Protein AF-A0A351A3E5-F1 (afdb_monomer_lite)

Radius of gyration: 14.1 Å; chains: 1; bounding box: 30×22×39 Å

Structure (mmCIF, N/CA/C/O backbone):
data_AF-A0A351A3E5-F1
#
_entry.id   AF-A0A351A3E5-F1
#
loop_
_atom_site.group_PDB
_atom_site.id
_atom_site.type_symbol
_atom_site.label_atom_id
_atom_site.label_alt_id
_atom_site.label_comp_id
_atom_site.label_asym_id
_atom_site.label_entity_id
_atom_site.label_seq_id
_atom_site.pdbx_PDB_ins_code
_atom_site.Cartn_x
_atom_site.Cartn_y
_atom_site.Cartn_z
_atom_site.occupancy
_atom_site.B_iso_or_equiv
_atom_site.auth_seq_id
_atom_site.auth_comp_id
_atom_site.auth_asym_id
_atom_site.auth_atom_id
_atom_site.pdbx_PDB_model_num
ATOM 1 N N . LEU A 1 1 ? 15.314 -1.217 -7.509 1.00 64.69 1 LEU A N 1
ATOM 2 C CA . LEU A 1 1 ? 15.081 -2.240 -6.456 1.00 64.69 1 LEU A CA 1
ATOM 3 C C . LEU A 1 1 ? 14.761 -1.628 -5.083 1.00 64.69 1 LEU A C 1
ATOM 5 O O . LEU A 1 1 ? 13.727 -1.982 -4.537 1.00 64.69 1 LEU A O 1
ATOM 9 N N . LEU A 1 2 ? 15.536 -0.667 -4.552 1.00 70.38 2 LEU A N 1
ATOM 10 C CA . LEU A 1 2 ? 15.248 -0.036 -3.242 1.00 70.38 2 LEU A CA 1
ATOM 11 C C . LEU A 1 2 ? 13.979 0.836 -3.225 1.00 70.38 2 LEU A C 1
ATOM 13 O O . LEU A 1 2 ? 13.135 0.682 -2.348 1.00 70.38 2 LEU A O 1
ATOM 17 N N . VAL A 1 3 ? 13.812 1.704 -4.227 1.00 69.06 3 VAL A N 1
ATOM 18 C CA . VAL A 1 3 ? 12.652 2.614 -4.329 1.00 69.06 3 VAL A CA 1
ATOM 19 C C . VAL A 1 3 ? 11.341 1.836 -4.463 1.00 69.06 3 VAL A C 1
ATOM 21 O O . VAL A 1 3 ? 10.364 2.125 -3.776 1.00 69.06 3 VAL A O 1
ATOM 24 N N . LEU A 1 4 ? 11.339 0.787 -5.289 1.00 73.81 4 LEU A N 1
ATOM 25 C CA . LEU A 1 4 ? 10.174 -0.076 -5.452 1.00 73.81 4 LEU A CA 1
ATOM 26 C C . LEU A 1 4 ? 9.865 -0.881 -4.188 1.00 73.81 4 LEU A C 1
ATOM 28 O O . LEU A 1 4 ? 8.702 -1.020 -3.823 1.00 73.81 4 LEU A O 1
ATOM 32 N N . GLY A 1 5 ? 10.900 -1.387 -3.511 1.00 75.88 5 GLY A N 1
ATOM 33 C CA . GLY A 1 5 ? 10.746 -2.088 -2.240 1.00 75.88 5 GLY A CA 1
ATOM 34 C C . GLY A 1 5 ? 10.099 -1.202 -1.175 1.00 75.88 5 GLY A C 1
ATOM 35 O O . GLY A 1 5 ? 9.158 -1.640 -0.514 1.00 75.88 5 GLY A O 1
ATOM 36 N N . ALA A 1 6 ? 10.536 0.056 -1.069 1.00 76.81 6 ALA A N 1
ATOM 37 C CA . ALA A 1 6 ? 9.955 1.035 -0.155 1.00 76.81 6 ALA A CA 1
ATOM 38 C C . ALA A 1 6 ? 8.487 1.349 -0.500 1.00 76.81 6 ALA A C 1
ATOM 40 O O . ALA A 1 6 ? 7.626 1.280 0.376 1.00 76.81 6 ALA A O 1
ATOM 41 N N . LEU A 1 7 ? 8.178 1.605 -1.777 1.00 73.94 7 LEU A N 1
ATOM 42 C CA . LEU A 1 7 ? 6.809 1.873 -2.241 1.00 73.94 7 LEU A CA 1
ATOM 43 C C . LEU A 1 7 ? 5.871 0.682 -2.027 1.00 73.94 7 LEU A C 1
ATOM 45 O O . LEU A 1 7 ? 4.743 0.851 -1.564 1.00 73.94 7 LEU A O 1
ATOM 49 N N . ALA A 1 8 ? 6.330 -0.531 -2.330 1.00 78.69 8 ALA A N 1
ATOM 50 C CA . ALA A 1 8 ? 5.549 -1.742 -2.112 1.00 78.69 8 ALA A CA 1
ATOM 51 C C . ALA A 1 8 ? 5.297 -1.983 -0.619 1.00 78.69 8 ALA A C 1
ATOM 53 O O . ALA A 1 8 ? 4.201 -2.400 -0.249 1.00 78.69 8 ALA A O 1
ATO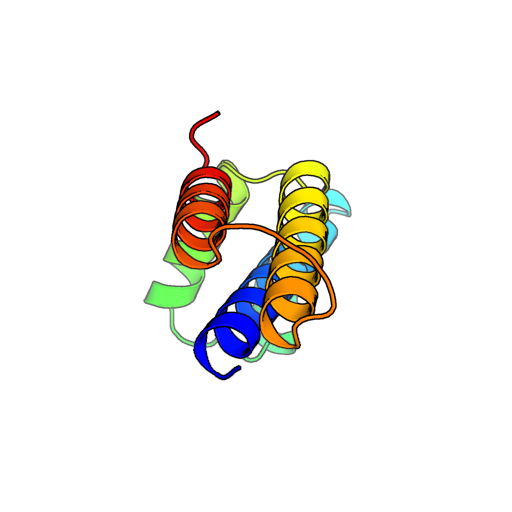M 54 N N . ASN A 1 9 ? 6.284 -1.707 0.239 1.00 83.62 9 ASN A N 1
ATOM 55 C CA . ASN A 1 9 ? 6.106 -1.803 1.682 1.00 83.62 9 ASN A CA 1
ATOM 56 C C . ASN A 1 9 ? 5.053 -0.812 2.185 1.00 83.62 9 ASN A C 1
ATOM 58 O O . ASN A 1 9 ? 4.098 -1.230 2.833 1.00 83.62 9 ASN A O 1
ATOM 62 N N . GLU A 1 10 ? 5.165 0.462 1.806 1.00 81.38 10 GLU A N 1
ATOM 63 C CA . GLU A 1 10 ? 4.202 1.484 2.232 1.00 81.38 10 GLU A CA 1
ATOM 64 C C . GLU A 1 10 ? 2.787 1.177 1.713 1.00 81.38 10 GLU A C 1
ATOM 66 O O . GLU A 1 10 ? 1.805 1.308 2.441 1.00 81.38 10 GLU A O 1
ATOM 71 N N . THR A 1 11 ? 2.671 0.669 0.481 1.00 81.56 11 THR A N 1
ATOM 72 C CA . THR A 1 11 ? 1.375 0.270 -0.091 1.00 81.56 11 THR A CA 1
ATOM 73 C C . THR A 1 11 ? 0.757 -0.913 0.666 1.00 81.56 11 THR A C 1
ATOM 75 O O . THR A 1 11 ? -0.459 -0.950 0.848 1.00 81.56 11 THR A O 1
ATOM 78 N N . ARG A 1 12 ? 1.562 -1.874 1.151 1.00 83.38 12 ARG A N 1
ATOM 79 C CA . ARG A 1 12 ? 1.061 -2.978 1.993 1.00 83.38 12 ARG A CA 1
ATOM 80 C C . ARG A 1 12 ? 0.592 -2.487 3.356 1.00 83.38 12 ARG A C 1
ATOM 82 O O . ARG A 1 12 ? -0.480 -2.896 3.786 1.00 83.38 12 ARG A O 1
ATOM 89 N N . THR A 1 13 ? 1.341 -1.592 3.994 1.00 86.56 13 THR A N 1
ATOM 90 C CA . THR A 1 13 ? 0.929 -0.974 5.261 1.00 86.56 13 THR A CA 1
ATOM 91 C C . THR A 1 13 ? -0.397 -0.225 5.094 1.00 86.56 13 THR A C 1
ATOM 93 O O . THR A 1 13 ? -1.318 -0.413 5.887 1.00 86.56 13 THR A O 1
ATOM 96 N N . LEU A 1 14 ? -0.56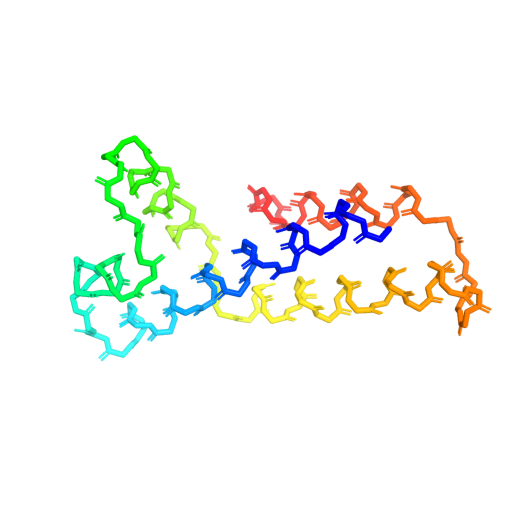0 0.545 4.011 1.00 84.81 14 LEU A N 1
ATOM 97 C CA . LEU A 1 14 ? -1.838 1.186 3.681 1.00 84.81 14 LEU A CA 1
ATOM 98 C C . LEU A 1 14 ? -2.961 0.167 3.438 1.00 84.81 14 LEU A C 1
ATOM 100 O O . LEU A 1 14 ? -4.085 0.385 3.885 1.00 84.81 14 LEU A O 1
ATOM 104 N N . ALA A 1 15 ? -2.678 -0.950 2.762 1.00 85.38 15 ALA A N 1
ATOM 105 C CA . ALA A 1 15 ? -3.657 -2.012 2.524 1.00 85.38 15 ALA A CA 1
ATOM 106 C C . ALA A 1 15 ? -4.102 -2.704 3.823 1.00 85.38 15 ALA A C 1
ATOM 108 O O . ALA A 1 15 ? -5.293 -2.955 3.987 1.00 85.38 15 ALA A O 1
ATOM 109 N N . SER A 1 16 ? -3.169 -2.955 4.746 1.00 85.50 16 SER A N 1
ATOM 110 C CA . SER A 1 16 ? -3.423 -3.499 6.089 1.00 85.50 16 SER A CA 1
ATOM 111 C C . SER A 1 16 ? -4.356 -2.577 6.884 1.00 85.50 16 SER A C 1
ATOM 113 O O . SER A 1 16 ? -5.403 -3.000 7.374 1.00 85.50 16 SER A O 1
ATOM 115 N N . LEU A 1 17 ? -4.049 -1.277 6.900 1.00 86.12 17 LEU A N 1
ATOM 116 C CA . LEU A 1 17 ? -4.865 -0.259 7.564 1.00 86.12 17 LEU A CA 1
ATOM 117 C C . LEU A 1 17 ? -6.257 -0.102 6.933 1.00 86.12 17 LEU A C 1
ATOM 119 O O . LEU A 1 17 ? -7.250 0.030 7.647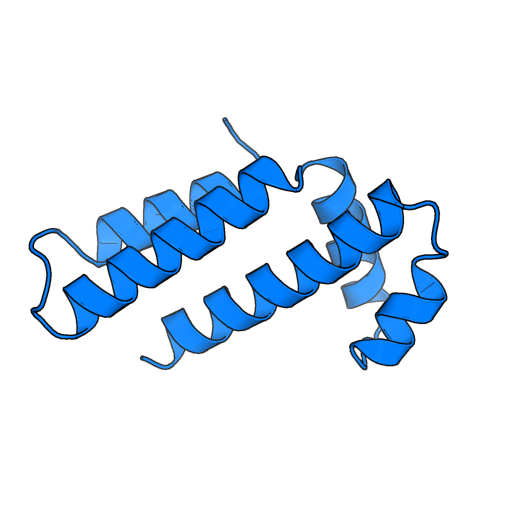 1.00 86.12 17 LEU A O 1
ATOM 123 N N . CYS A 1 18 ? -6.346 -0.140 5.603 1.00 86.06 18 CYS A N 1
ATOM 124 C CA . CYS A 1 18 ? -7.613 -0.050 4.882 1.00 86.06 18 CYS A CA 1
ATOM 125 C C . CYS A 1 18 ? -8.501 -1.271 5.164 1.00 86.06 18 CYS A C 1
ATOM 127 O O . CYS A 1 18 ? -9.666 -1.106 5.509 1.00 86.06 18 CYS A O 1
ATOM 129 N N . ALA A 1 19 ? -7.935 -2.482 5.140 1.00 85.56 19 ALA A N 1
ATOM 130 C CA . ALA A 1 19 ? -8.653 -3.707 5.490 1.00 85.56 19 ALA A CA 1
ATOM 131 C C . ALA A 1 19 ? -9.141 -3.707 6.950 1.00 85.56 19 ALA A C 1
ATOM 133 O O . ALA A 1 19 ? -10.258 -4.136 7.240 1.00 85.56 19 ALA A O 1
ATOM 134 N N . ALA A 1 20 ? -8.335 -3.189 7.876 1.00 86.06 20 ALA A N 1
ATOM 135 C CA . ALA A 1 20 ? -8.738 -3.070 9.269 1.00 86.06 20 ALA A CA 1
ATOM 136 C C . ALA A 1 20 ? -9.881 -2.061 9.457 1.00 86.06 20 ALA A C 1
ATOM 138 O O . ALA A 1 20 ? -10.850 -2.354 10.155 1.00 86.06 20 ALA A O 1
ATOM 139 N N . ARG A 1 21 ? -9.828 -0.912 8.772 1.00 84.94 21 ARG A N 1
ATOM 140 C CA . ARG A 1 21 ? -10.943 0.046 8.752 1.00 84.94 21 ARG A CA 1
ATOM 141 C C . ARG A 1 21 ? -12.216 -0.598 8.205 1.00 84.94 21 ARG A C 1
ATOM 143 O O . ARG A 1 21 ? -13.270 -0.474 8.820 1.00 84.94 21 ARG A O 1
ATOM 150 N N . ASP A 1 22 ? -12.116 -1.284 7.070 1.00 83.19 22 ASP A N 1
ATOM 151 C CA . ASP A 1 22 ? -13.270 -1.864 6.378 1.00 83.19 22 ASP A CA 1
ATOM 152 C C . ASP A 1 22 ? -13.901 -3.025 7.181 1.00 83.19 22 ASP A C 1
ATOM 154 O O . ASP A 1 22 ? -15.097 -3.278 7.071 1.00 83.19 22 ASP A O 1
ATOM 158 N N . THR A 1 23 ? -13.128 -3.689 8.051 1.00 84.75 23 THR A N 1
ATOM 159 C CA . THR A 1 23 ? -13.621 -4.708 9.003 1.00 84.75 23 THR A CA 1
ATOM 160 C C . THR A 1 23 ? -14.075 -4.132 10.354 1.00 84.75 23 THR A C 1
ATOM 162 O O . THR A 1 23 ? -14.440 -4.892 11.251 1.00 84.75 23 THR A O 1
ATOM 165 N N . GLY A 1 24 ? -14.075 -2.803 10.521 1.00 82.00 24 GLY A N 1
ATOM 166 C CA . GLY A 1 24 ? -14.500 -2.127 11.753 1.00 82.00 24 GLY A CA 1
ATOM 167 C C . GLY A 1 24 ? -13.497 -2.217 12.908 1.00 82.00 24 GLY A C 1
ATOM 168 O O . GLY A 1 24 ? -13.846 -1.926 14.051 1.00 82.00 24 GLY A O 1
ATOM 169 N N . GLN A 1 25 ? -12.253 -2.620 12.641 1.00 84.25 25 GLN A N 1
ATOM 170 C CA . GLN A 1 25 ? -11.198 -2.652 13.649 1.00 84.25 25 GLN A CA 1
ATOM 171 C C . GLN A 1 25 ? -10.683 -1.245 13.969 1.00 84.25 25 GLN A C 1
ATOM 173 O O . GLN A 1 25 ? -10.602 -0.357 13.119 1.00 84.25 25 GLN A O 1
ATOM 178 N N . ALA A 1 26 ? -10.261 -1.053 15.218 1.00 84.06 26 ALA A N 1
ATOM 179 C CA . ALA A 1 26 ? -9.679 0.203 15.666 1.00 84.06 26 ALA A CA 1
ATOM 180 C C . ALA A 1 26 ? -8.278 0.412 15.053 1.00 84.06 26 ALA A C 1
ATOM 182 O O . ALA A 1 26 ? -7.326 -0.291 15.402 1.00 84.06 26 ALA A O 1
ATOM 183 N N . LEU A 1 27 ? -8.129 1.438 14.206 1.00 82.50 27 LEU A N 1
ATOM 184 C CA . LEU A 1 27 ? -6.854 1.838 13.587 1.00 82.50 27 LEU A CA 1
ATOM 185 C C . LEU A 1 27 ? -5.667 1.973 14.570 1.00 82.50 27 LEU A C 1
ATOM 187 O O . LEU A 1 27 ? -4.565 1.566 14.199 1.00 82.50 27 LEU A O 1
ATOM 191 N N . PRO A 1 28 ? -5.835 2.439 15.829 1.00 84.00 28 PRO A N 1
ATOM 192 C CA . PRO A 1 28 ? -4.745 2.462 16.811 1.00 84.00 28 PRO A CA 1
ATOM 193 C C . PRO A 1 28 ? -4.089 1.099 17.077 1.00 84.00 28 PRO A C 1
ATOM 195 O O . PRO A 1 28 ? -2.874 1.031 17.278 1.00 84.00 28 PRO A O 1
ATOM 198 N N . ALA A 1 29 ? -4.859 0.006 17.053 1.00 84.06 29 ALA A N 1
ATOM 199 C CA . ALA A 1 29 ? -4.322 -1.341 17.253 1.00 84.06 29 ALA A CA 1
ATOM 200 C C . ALA A 1 29 ? -3.444 -1.775 16.070 1.00 84.06 29 ALA A C 1
ATOM 202 O O . ALA A 1 29 ? -2.381 -2.368 16.257 1.00 84.06 29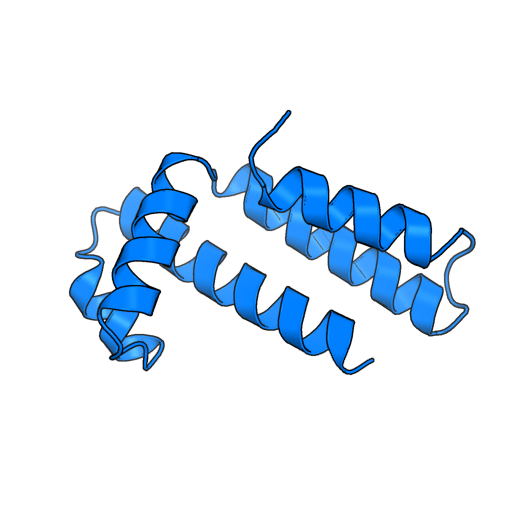 ALA A O 1
ATOM 203 N N . VAL A 1 30 ? -3.854 -1.406 14.857 1.00 84.69 30 VAL A N 1
ATOM 204 C CA . VAL A 1 30 ? -3.144 -1.717 13.612 1.00 84.69 30 VAL A CA 1
ATOM 205 C C . VAL A 1 30 ? -1.883 -0.870 13.485 1.00 84.69 30 VAL A C 1
ATOM 207 O O . VAL A 1 30 ? -0.830 -1.401 13.152 1.00 84.69 30 VAL A O 1
ATOM 210 N N . PHE A 1 31 ? -1.934 0.417 13.849 1.00 87.12 31 PHE A N 1
ATOM 211 C CA . PHE A 1 31 ? -0.735 1.257 13.924 1.00 87.12 31 PHE A CA 1
ATOM 212 C C . PHE A 1 31 ? 0.316 0.657 14.860 1.00 87.12 31 PHE A C 1
ATOM 214 O O . PHE A 1 31 ? 1.497 0.635 14.522 1.00 87.12 31 PHE A O 1
ATOM 221 N N . LYS A 1 32 ? -0.100 0.111 16.009 1.00 85.50 32 LYS A N 1
ATOM 222 C CA . LYS A 1 32 ? 0.811 -0.576 16.932 1.00 85.50 32 LYS A CA 1
ATOM 223 C C . LYS A 1 32 ? 1.397 -1.854 16.321 1.00 85.50 32 LYS A C 1
ATOM 225 O O . LYS A 1 32 ? 2.596 -2.084 16.470 1.00 85.50 32 LYS A O 1
ATOM 230 N N . ALA A 1 33 ? 0.583 -2.655 15.630 1.00 84.50 33 ALA A N 1
ATOM 231 C CA . ALA A 1 33 ? 1.025 -3.881 14.957 1.00 84.50 33 ALA A CA 1
ATOM 232 C C . ALA A 1 33 ? 2.038 -3.598 13.832 1.00 84.50 33 ALA A C 1
ATOM 234 O O . ALA A 1 33 ? 3.067 -4.262 13.742 1.00 84.50 33 ALA A O 1
ATOM 235 N N . GLU A 1 34 ? 1.805 -2.542 13.052 1.00 84.12 34 GLU A N 1
ATOM 236 C CA . GLU A 1 34 ? 2.691 -2.060 11.982 1.00 84.12 34 GLU A CA 1
ATOM 237 C C . GLU A 1 34 ? 3.876 -1.221 12.515 1.00 84.12 34 GLU A C 1
ATOM 239 O O . GLU A 1 34 ? 4.668 -0.683 11.741 1.00 84.12 34 GLU A O 1
ATOM 244 N N . ARG A 1 35 ? 4.029 -1.101 13.847 1.00 85.94 35 ARG A N 1
ATOM 245 C CA . ARG A 1 35 ? 5.091 -0.332 14.533 1.00 85.94 35 ARG A CA 1
ATOM 246 C C . ARG A 1 35 ? 5.134 1.157 14.150 1.00 85.94 35 ARG A C 1
ATOM 248 O O . ARG A 1 35 ? 6.196 1.782 14.126 1.00 85.94 35 ARG A O 1
ATOM 255 N N . ILE A 1 36 ? 3.973 1.744 13.875 1.00 85.38 36 ILE A N 1
ATOM 256 C CA . ILE A 1 36 ? 3.791 3.155 13.530 1.00 85.38 36 ILE A CA 1
ATOM 257 C C . ILE A 1 36 ? 3.468 3.928 14.808 1.00 85.38 36 ILE A C 1
ATOM 259 O O . ILE A 1 36 ? 2.314 4.026 15.222 1.00 85.38 36 ILE A O 1
ATOM 263 N N . PHE A 1 37 ? 4.495 4.494 15.436 1.00 85.06 37 PHE A N 1
ATOM 264 C CA . PHE A 1 37 ? 4.345 5.241 16.693 1.00 85.06 37 PHE A CA 1
ATOM 265 C C . PHE A 1 37 ? 4.323 6.758 16.507 1.00 85.06 37 PHE A C 1
ATOM 267 O O . PHE A 1 37 ? 3.846 7.477 17.378 1.00 85.06 37 PHE A O 1
ATOM 274 N N . GLU A 1 38 ? 4.840 7.258 15.385 1.00 89.75 38 GLU A N 1
ATOM 275 C CA . GLU A 1 38 ? 4.990 8.693 15.172 1.00 89.75 38 GLU A CA 1
ATOM 276 C C . GLU A 1 38 ? 3.635 9.356 14.849 1.00 89.75 38 GLU A C 1
ATOM 278 O O . GLU A 1 38 ? 3.031 9.026 13.821 1.00 89.75 38 GLU A O 1
ATOM 283 N N . PRO A 1 39 ? 3.157 10.328 15.655 1.00 87.31 39 PRO A N 1
ATOM 284 C CA . PRO A 1 39 ? 1.822 10.913 15.484 1.00 87.31 39 PRO A CA 1
ATOM 285 C C . PRO A 1 39 ? 1.621 11.593 14.126 1.00 87.31 39 PRO A C 1
ATOM 287 O O . PRO A 1 39 ? 0.553 11.498 13.525 1.00 87.31 39 PRO A O 1
ATOM 290 N N . ARG A 1 40 ? 2.669 12.243 13.599 1.00 87.62 40 ARG A N 1
ATOM 291 C CA . ARG A 1 40 ? 2.642 12.868 12.266 1.00 87.62 40 ARG A CA 1
ATOM 292 C C . ARG A 1 40 ? 2.431 11.832 11.165 1.00 87.62 40 ARG A C 1
ATOM 294 O O . ARG A 1 40 ? 1.651 12.067 10.243 1.00 87.62 40 ARG A O 1
ATOM 301 N N . ARG A 1 41 ? 3.086 10.671 11.282 1.00 85.88 41 ARG A N 1
ATOM 302 C CA . ARG A 1 41 ? 2.931 9.559 10.340 1.00 85.88 41 ARG A CA 1
ATOM 303 C C . ARG A 1 41 ? 1.532 8.952 10.429 1.00 85.88 41 ARG A C 1
ATOM 305 O O . ARG A 1 41 ? 0.914 8.739 9.393 1.00 85.88 41 ARG A O 1
ATOM 312 N N . GLN A 1 42 ? 1.004 8.748 11.637 1.00 88.31 42 GLN A N 1
ATOM 313 C CA . GLN A 1 42 ? -0.367 8.259 11.835 1.00 88.31 42 GLN A CA 1
ATOM 314 C C . GLN A 1 42 ? -1.403 9.194 11.195 1.00 88.31 42 GLN A C 1
ATOM 316 O O . GLN A 1 42 ? -2.244 8.733 10.431 1.00 88.31 42 GLN A O 1
ATOM 321 N N . GLN A 1 43 ? -1.297 10.510 11.419 1.00 87.25 43 GLN A N 1
ATOM 322 C CA . GLN A 1 43 ? -2.192 11.500 10.802 1.00 87.25 43 GLN A CA 1
ATOM 323 C C . GLN A 1 43 ? -2.101 11.515 9.270 1.00 87.25 43 GLN A C 1
ATOM 325 O O . GLN A 1 43 ? -3.114 11.666 8.587 1.00 87.25 43 GLN A O 1
ATOM 330 N N . ALA A 1 44 ? -0.896 11.373 8.710 1.00 86.38 44 ALA A N 1
ATOM 331 C CA . ALA A 1 44 ? -0.712 11.301 7.263 1.00 86.38 44 ALA A CA 1
ATOM 332 C C . ALA A 1 44 ? -1.376 10.049 6.666 1.00 86.38 44 ALA A C 1
ATOM 334 O O . ALA A 1 44 ? -2.047 10.144 5.636 1.00 86.38 44 ALA A O 1
ATOM 335 N N . LEU A 1 45 ? -1.228 8.901 7.333 1.00 85.56 45 LEU A N 1
ATOM 336 C CA . LEU A 1 45 ? -1.850 7.641 6.932 1.00 85.56 45 LEU A CA 1
ATOM 337 C C . LEU A 1 45 ? -3.373 7.706 7.046 1.00 85.56 45 LEU A C 1
ATOM 339 O O . LEU A 1 45 ? -4.058 7.305 6.115 1.00 85.56 45 LEU A O 1
ATOM 343 N N . ASP A 1 46 ? -3.904 8.284 8.120 1.00 84.88 46 ASP A N 1
ATOM 344 C CA . ASP A 1 46 ? -5.347 8.437 8.319 1.00 84.88 46 ASP A CA 1
ATOM 345 C C . ASP A 1 46 ? -5.994 9.287 7.207 1.00 84.88 46 ASP A C 1
ATOM 347 O O . ASP A 1 46 ? -6.978 8.891 6.577 1.00 84.88 46 ASP A O 1
ATOM 351 N N . ARG A 1 47 ? -5.351 10.403 6.830 1.00 85.38 47 ARG A N 1
ATOM 352 C CA . ARG A 1 47 ? -5.768 11.209 5.665 1.00 85.38 47 ARG A CA 1
ATOM 353 C C . ARG A 1 47 ? -5.689 10.438 4.349 1.00 85.38 47 ARG A C 1
ATOM 355 O O . ARG A 1 47 ? -6.512 10.661 3.463 1.00 85.38 47 ARG A O 1
ATOM 362 N N . ALA A 1 48 ? -4.681 9.582 4.182 1.00 83.88 48 ALA A N 1
ATOM 363 C CA . ALA A 1 48 ? -4.546 8.754 2.988 1.00 83.88 48 ALA A CA 1
ATOM 364 C C . ALA A 1 48 ? -5.656 7.697 2.919 1.00 83.88 48 ALA A C 1
ATOM 366 O O . ALA A 1 48 ? -6.254 7.523 1.859 1.00 83.88 48 ALA A O 1
ATOM 367 N N . LEU A 1 49 ? -5.999 7.066 4.047 1.00 82.81 49 LEU A N 1
ATOM 368 C CA . LEU A 1 49 ? -7.108 6.116 4.139 1.00 82.81 49 LEU A CA 1
ATOM 369 C C . LEU A 1 49 ? -8.429 6.763 3.724 1.00 82.81 49 LEU A C 1
ATOM 371 O O . LEU A 1 49 ? -9.184 6.147 2.980 1.00 82.81 49 LEU A O 1
ATOM 375 N N . GLY A 1 50 ? -8.680 8.020 4.098 1.00 81.81 50 GLY A N 1
ATOM 376 C CA . GLY A 1 50 ? -9.879 8.752 3.669 1.00 81.81 50 GLY A CA 1
ATOM 377 C C . GLY A 1 50 ? -10.061 8.877 2.145 1.00 81.81 50 GLY A C 1
ATOM 378 O O . GLY A 1 50 ? -11.173 9.121 1.691 1.00 81.81 50 GLY A O 1
ATOM 379 N N . ARG A 1 51 ? -9.000 8.690 1.347 1.00 83.25 51 ARG A N 1
ATOM 380 C CA . ARG A 1 51 ? -9.028 8.803 -0.125 1.00 83.25 51 ARG A CA 1
ATOM 381 C C . ARG A 1 51 ? -8.804 7.479 -0.853 1.00 83.25 51 ARG A C 1
ATOM 383 O O . ARG A 1 51 ? -9.021 7.404 -2.058 1.00 83.25 51 ARG A O 1
ATOM 390 N N . LEU A 1 52 ? -8.316 6.457 -0.155 1.00 82.56 52 LEU A N 1
ATOM 391 C CA . LEU A 1 52 ? -7.897 5.194 -0.750 1.00 82.56 52 LEU A CA 1
ATOM 392 C C . LEU A 1 52 ? -8.891 4.083 -0.399 1.00 82.56 52 LEU A C 1
ATOM 394 O O . LEU A 1 52 ? -9.304 3.915 0.750 1.00 82.56 52 LEU A O 1
ATOM 398 N N . SER A 1 53 ? -9.261 3.304 -1.412 1.00 82.88 53 SER A N 1
ATOM 399 C CA . SER A 1 53 ? -10.049 2.083 -1.256 1.00 82.88 53 SER A CA 1
ATOM 400 C C . SER A 1 53 ? -9.146 0.853 -1.290 1.00 82.88 53 SER A C 1
ATOM 402 O O . SER A 1 53 ? -8.067 0.870 -1.897 1.00 82.88 53 SER A O 1
ATOM 404 N N . GLN A 1 54 ? -9.613 -0.253 -0.707 1.00 82.62 54 GLN A N 1
ATOM 405 C CA . GLN A 1 54 ? -8.919 -1.538 -0.774 1.00 82.62 54 GLN A CA 1
ATOM 406 C C . GLN A 1 54 ? -8.643 -1.953 -2.233 1.00 82.62 54 GLN A C 1
ATOM 408 O O . GLN A 1 54 ? -7.553 -2.429 -2.559 1.00 82.62 54 GLN A O 1
ATOM 413 N N . GLY A 1 55 ? -9.605 -1.713 -3.132 1.00 83.50 55 GLY A N 1
ATOM 414 C CA . GLY A 1 55 ? -9.460 -1.962 -4.568 1.00 83.50 55 GLY A CA 1
ATOM 415 C C . GLY A 1 55 ? -8.354 -1.118 -5.211 1.00 83.50 55 GLY A C 1
ATOM 416 O O . GLY A 1 55 ? -7.520 -1.654 -5.942 1.00 83.50 55 GLY A O 1
ATOM 417 N N . GLY A 1 56 ? -8.287 0.177 -4.885 1.00 85.81 56 GLY A N 1
ATOM 418 C CA . GLY A 1 56 ? -7.238 1.077 -5.373 1.00 85.81 56 GLY A CA 1
ATOM 419 C C . GLY A 1 56 ? -5.842 0.672 -4.895 1.00 85.81 56 GLY A C 1
ATOM 420 O O . GLY A 1 56 ? -4.899 0.634 -5.687 1.00 85.81 56 GLY A O 1
ATOM 421 N N . LEU A 1 57 ? -5.717 0.277 -3.626 1.00 84.88 57 LEU A N 1
ATOM 422 C CA . LEU A 1 57 ? -4.461 -0.213 -3.051 1.00 84.88 57 LEU A CA 1
ATOM 423 C C . LEU A 1 57 ? -4.019 -1.539 -3.675 1.00 84.88 57 LEU A C 1
ATOM 425 O O . LEU A 1 57 ? -2.845 -1.710 -4.003 1.00 84.88 57 LEU A O 1
ATOM 429 N N . ARG A 1 58 ? -4.956 -2.458 -3.931 1.00 84.38 58 ARG A N 1
ATOM 430 C CA . ARG A 1 58 ? -4.663 -3.705 -4.649 1.00 84.38 58 ARG A CA 1
ATOM 431 C C . ARG A 1 58 ? -4.182 -3.435 -6.076 1.00 84.38 58 ARG A C 1
ATOM 433 O O . ARG A 1 58 ? -3.205 -4.042 -6.513 1.00 84.38 58 ARG A O 1
ATOM 440 N N . ALA A 1 59 ? -4.815 -2.502 -6.786 1.00 86.88 59 ALA A N 1
ATOM 441 C CA . ALA A 1 59 ? -4.376 -2.084 -8.116 1.00 86.88 59 ALA A CA 1
ATOM 442 C C . ALA A 1 59 ? -2.981 -1.431 -8.089 1.00 86.88 59 ALA A C 1
ATOM 444 O O . ALA A 1 59 ? -2.174 -1.662 -8.991 1.00 86.88 59 ALA A O 1
ATOM 445 N N . ALA A 1 60 ? -2.666 -0.650 -7.051 1.00 86.94 60 ALA A N 1
ATOM 446 C CA . ALA A 1 60 ? -1.337 -0.076 -6.850 1.00 86.94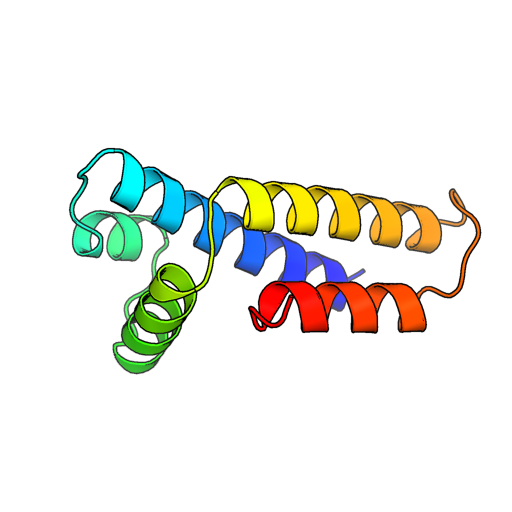 60 ALA A CA 1
ATOM 447 C C . ALA A 1 60 ? -0.270 -1.157 -6.587 1.00 86.94 60 ALA A C 1
ATOM 449 O O . ALA A 1 60 ? 0.793 -1.116 -7.201 1.00 86.94 60 ALA A O 1
ATOM 450 N N . LEU A 1 61 ? -0.565 -2.175 -5.768 1.00 85.62 61 LEU A N 1
ATOM 451 C CA . LEU A 1 61 ? 0.344 -3.309 -5.531 1.00 85.62 61 LEU A CA 1
ATOM 452 C C . LEU A 1 61 ? 0.632 -4.104 -6.810 1.00 85.62 61 LEU A C 1
ATOM 454 O O . LEU A 1 61 ? 1.786 -4.429 -7.092 1.00 85.62 61 LEU A O 1
ATOM 458 N N . MET A 1 62 ? -0.401 -4.390 -7.606 1.00 87.94 62 MET A N 1
ATOM 459 C CA . MET A 1 62 ? -0.239 -5.071 -8.895 1.00 87.94 62 MET A CA 1
ATOM 460 C C . MET A 1 62 ? 0.607 -4.248 -9.869 1.00 87.94 62 MET A C 1
ATOM 462 O O . MET A 1 62 ? 1.438 -4.798 -10.595 1.00 87.94 62 MET A O 1
ATOM 466 N N . HIS A 1 63 ? 0.429 -2.927 -9.862 1.00 87.88 63 HIS A N 1
ATOM 467 C CA . HIS A 1 63 ? 1.230 -2.024 -10.673 1.00 87.88 63 HIS A CA 1
ATOM 468 C C . HIS A 1 63 ? 2.698 -2.006 -10.209 1.00 87.88 63 HIS A C 1
ATOM 470 O O . HIS A 1 63 ? 3.597 -2.200 -11.023 1.00 87.88 63 HIS A O 1
ATOM 476 N N . ALA A 1 64 ? 2.960 -1.924 -8.903 1.00 86.69 64 ALA A N 1
ATOM 477 C CA . ALA A 1 64 ? 4.314 -2.044 -8.364 1.00 86.69 64 ALA A CA 1
ATOM 478 C C . ALA A 1 64 ? 4.990 -3.371 -8.774 1.00 86.69 64 ALA A C 1
ATOM 480 O O . ALA A 1 64 ? 6.150 -3.378 -9.181 1.00 86.69 64 ALA A O 1
ATOM 481 N N . ALA A 1 65 ? 4.262 -4.493 -8.767 1.00 86.00 65 ALA A N 1
ATOM 482 C CA . ALA A 1 65 ? 4.783 -5.775 -9.250 1.00 86.00 65 ALA A CA 1
ATOM 483 C C . ALA A 1 65 ? 5.088 -5.777 -10.763 1.00 86.00 65 ALA A C 1
ATOM 485 O O . ALA A 1 65 ? 6.012 -6.454 -11.215 1.00 86.00 65 ALA A O 1
ATOM 486 N N . ARG A 1 66 ? 4.336 -5.020 -11.572 1.00 87.12 66 ARG A N 1
ATOM 487 C CA . ARG A 1 66 ? 4.648 -4.824 -12.997 1.00 87.12 66 ARG A CA 1
ATOM 488 C C . ARG A 1 66 ? 5.955 -4.050 -13.173 1.00 87.12 66 ARG A C 1
ATOM 490 O O . ARG A 1 66 ? 6.794 -4.492 -13.952 1.00 87.12 66 ARG A O 1
ATOM 497 N N . ILE A 1 67 ? 6.150 -2.975 -12.413 1.00 87.44 67 ILE A N 1
ATOM 498 C CA . ILE A 1 67 ? 7.391 -2.189 -12.425 1.00 87.44 67 ILE A CA 1
ATOM 499 C C . ILE A 1 67 ? 8.588 -3.060 -12.012 1.00 87.44 67 ILE A C 1
ATOM 501 O O . ILE A 1 67 ? 9.636 -2.985 -12.644 1.00 87.44 67 ILE A O 1
ATOM 505 N N . ASP A 1 68 ? 8.432 -3.954 -11.024 1.00 85.62 68 ASP A N 1
ATOM 506 C CA . ASP A 1 68 ? 9.495 -4.895 -10.613 1.00 85.62 68 ASP A CA 1
ATOM 507 C C . ASP A 1 68 ? 9.927 -5.820 -11.754 1.00 85.62 68 ASP A C 1
ATOM 509 O O . ASP A 1 68 ? 11.109 -6.126 -11.915 1.00 85.62 68 ASP A O 1
ATOM 513 N N . ARG A 1 69 ? 8.964 -6.255 -12.572 1.00 83.50 69 ARG A N 1
ATOM 514 C CA . ARG A 1 69 ? 9.254 -7.052 -13.764 1.00 83.50 69 ARG A CA 1
ATOM 515 C C . ARG A 1 69 ? 9.970 -6.223 -14.829 1.00 83.50 69 ARG A C 1
ATOM 517 O O . ARG A 1 69 ? 10.899 -6.750 -15.424 1.00 83.50 69 ARG A O 1
ATOM 524 N N . MET A 1 70 ? 9.610 -4.951 -15.023 1.00 88.31 70 MET A N 1
ATOM 525 C CA . MET A 1 70 ? 10.284 -4.055 -15.982 1.00 88.31 70 MET A CA 1
ATOM 526 C C . MET A 1 70 ? 11.734 -3.756 -15.577 1.00 88.31 70 MET A C 1
ATOM 528 O O . MET A 1 70 ? 12.646 -4.125 -16.306 1.00 88.31 70 MET A O 1
ATOM 532 N N . ILE A 1 71 ? 11.937 -3.215 -14.367 1.00 85.12 71 ILE A N 1
ATOM 533 C CA . ILE A 1 71 ? 12.923 -3.714 -13.395 1.00 85.12 71 ILE A CA 1
ATOM 534 C C . ILE A 1 71 ? 13.991 -4.690 -13.906 1.00 85.12 71 ILE A C 1
ATOM 536 O O . ILE A 1 71 ? 15.112 -4.369 -14.292 1.00 85.12 71 ILE A O 1
ATOM 540 N N . LYS A 1 72 ? 13.577 -5.952 -13.831 1.00 85.06 72 LYS A N 1
ATOM 541 C CA . LYS A 1 72 ? 14.362 -7.153 -14.083 1.00 85.06 72 LYS A CA 1
ATOM 542 C C . LYS A 1 72 ? 14.494 -7.492 -15.573 1.00 85.06 72 LYS A C 1
ATOM 544 O O . LYS A 1 72 ? 14.983 -8.570 -15.889 1.00 85.06 72 LYS A O 1
ATOM 549 N N . GLY A 1 73 ? 14.024 -6.630 -16.478 1.00 86.81 73 GLY A N 1
ATOM 550 C CA . GLY A 1 73 ? 13.983 -6.894 -17.919 1.00 86.81 73 GLY A CA 1
ATOM 551 C C . GLY A 1 73 ? 12.955 -7.954 -18.333 1.00 86.81 73 GLY A C 1
ATOM 552 O O . GLY A 1 73 ? 13.008 -8.463 -19.445 1.00 86.81 73 GLY A O 1
ATOM 553 N N . LEU A 1 74 ? 12.017 -8.303 -17.448 1.00 86.56 74 LEU A N 1
ATOM 554 C CA . LEU A 1 74 ? 10.976 -9.318 -17.663 1.00 86.56 74 LEU A CA 1
ATOM 555 C C . LEU A 1 74 ? 9.679 -8.732 -18.247 1.00 86.56 74 LEU A C 1
ATOM 557 O O . LEU A 1 74 ? 8.720 -9.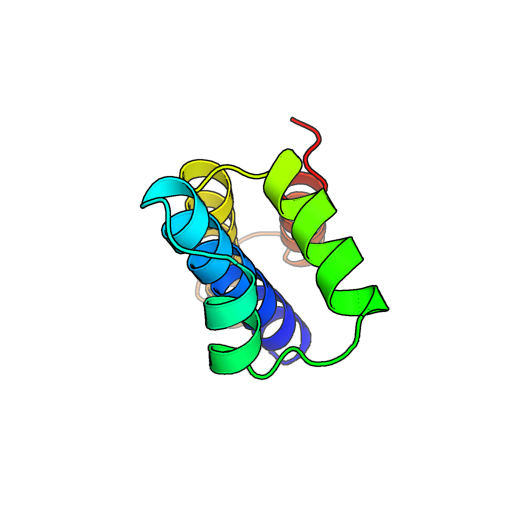463 -18.488 1.00 86.56 74 LEU A O 1
ATOM 561 N N . ALA A 1 75 ? 9.616 -7.413 -18.420 1.00 86.25 75 ALA A N 1
ATOM 562 C CA . ALA A 1 75 ? 8.518 -6.705 -19.063 1.00 86.25 75 ALA A CA 1
ATOM 563 C C . ALA A 1 75 ? 9.054 -5.462 -19.789 1.00 86.25 75 ALA A C 1
ATOM 565 O O . ALA A 1 75 ? 10.005 -4.837 -19.326 1.00 86.25 75 ALA A O 1
ATOM 566 N N . SER A 1 76 ? 8.428 -5.095 -20.906 1.00 84.62 76 SER A N 1
ATOM 567 C CA . SER A 1 76 ? 8.776 -3.902 -21.686 1.00 84.62 76 SER A CA 1
ATOM 568 C C . SER A 1 76 ? 7.975 -2.680 -21.228 1.00 84.62 76 SER A C 1
ATOM 570 O O . SER A 1 76 ? 6.806 -2.812 -20.855 1.00 84.62 76 SER A O 1
ATOM 572 N N . GLY A 1 77 ? 8.588 -1.498 -21.291 1.00 87.12 77 GLY A N 1
ATOM 573 C CA . GLY A 1 77 ? 7.964 -0.214 -20.959 1.00 87.12 77 GLY A CA 1
ATOM 574 C C . GLY A 1 77 ? 8.973 0.794 -20.409 1.00 87.12 77 GLY A C 1
ATOM 575 O O . GLY A 1 77 ? 10.117 0.432 -20.128 1.00 87.12 77 GLY A O 1
ATOM 576 N N . ASP A 1 78 ? 8.538 2.044 -20.245 1.00 89.12 78 ASP A N 1
ATOM 577 C CA . ASP A 1 78 ? 9.307 3.057 -19.521 1.00 89.12 78 ASP A CA 1
ATOM 578 C C . ASP A 1 78 ? 9.025 2.938 -18.017 1.00 89.12 78 ASP A C 1
ATOM 580 O O . ASP A 1 78 ? 7.925 3.197 -17.526 1.00 89.12 78 ASP A O 1
ATOM 584 N N . VAL A 1 79 ? 10.046 2.508 -17.278 1.00 86.81 79 VAL A N 1
ATOM 585 C CA . VAL A 1 79 ? 9.987 2.311 -15.827 1.00 86.81 79 VAL A CA 1
ATOM 586 C C . VAL A 1 79 ? 9.630 3.606 -15.094 1.00 86.81 79 VAL A C 1
ATOM 588 O O . VAL A 1 79 ? 8.909 3.556 -14.096 1.00 86.81 79 VAL A O 1
ATOM 591 N N . TRP A 1 80 ? 10.133 4.752 -15.553 1.00 85.69 80 TRP A N 1
ATOM 592 C CA . TRP A 1 80 ? 9.938 6.035 -14.882 1.00 85.69 80 TRP A CA 1
ATOM 593 C C . TRP A 1 80 ? 8.520 6.564 -15.072 1.00 85.69 80 TRP A C 1
ATOM 595 O O . TRP A 1 80 ? 7.919 7.029 -14.100 1.00 85.69 80 TRP A O 1
ATOM 605 N N . ASP A 1 81 ? 7.951 6.400 -16.266 1.00 89.69 81 ASP A N 1
ATOM 606 C CA . ASP A 1 81 ? 6.546 6.733 -16.521 1.00 89.69 81 ASP A CA 1
ATOM 607 C C . ASP A 1 81 ? 5.600 5.871 -15.678 1.00 89.69 81 ASP A C 1
ATOM 609 O O . ASP A 1 81 ? 4.637 6.375 -15.096 1.00 89.69 81 ASP A O 1
ATOM 613 N N . GLU A 1 82 ? 5.885 4.576 -15.537 1.00 89.38 82 GLU A N 1
ATOM 614 C CA . GLU A 1 82 ? 5.060 3.684 -14.713 1.00 89.38 82 GLU A CA 1
ATOM 615 C C . GLU A 1 82 ? 5.190 4.018 -13.214 1.00 89.38 82 GLU A C 1
ATOM 617 O O . GLU A 1 82 ? 4.201 3.979 -12.474 1.00 89.38 82 GLU A O 1
ATOM 622 N N . PHE A 1 83 ? 6.372 4.446 -12.750 1.00 85.19 83 PHE A N 1
ATOM 623 C CA . PHE A 1 83 ? 6.528 5.000 -11.399 1.00 85.19 83 PHE A CA 1
ATOM 624 C C . PHE A 1 83 ? 5.697 6.266 -11.189 1.00 85.19 83 PHE A C 1
ATOM 626 O O . PHE A 1 83 ? 5.052 6.399 -10.144 1.00 85.19 83 PHE A O 1
ATOM 633 N N . LEU A 1 84 ? 5.685 7.180 -12.163 1.00 88.00 84 LEU A N 1
ATOM 634 C CA . LEU A 1 84 ? 4.866 8.389 -12.109 1.00 88.00 84 LEU A CA 1
ATOM 635 C C . LEU A 1 84 ? 3.377 8.033 -12.031 1.00 88.00 84 LEU A C 1
ATOM 637 O O . LEU A 1 84 ? 2.663 8.539 -11.163 1.00 88.00 84 LEU A O 1
ATOM 641 N N . GLN A 1 85 ? 2.913 7.111 -12.873 1.00 89.50 85 GLN A N 1
ATOM 642 C CA . GLN A 1 85 ? 1.529 6.638 -12.851 1.00 89.50 85 GLN A CA 1
ATOM 643 C C . GLN A 1 85 ? 1.161 5.955 -11.525 1.00 89.50 85 GLN A C 1
ATOM 645 O O . GLN A 1 85 ? 0.063 6.164 -10.999 1.00 89.50 85 GLN A O 1
ATOM 650 N N . LEU A 1 86 ? 2.070 5.166 -10.943 1.00 86.75 86 LEU A N 1
ATOM 651 C CA . LEU A 1 86 ? 1.877 4.579 -9.616 1.00 86.75 86 LEU A CA 1
ATOM 652 C C . LEU A 1 86 ? 1.745 5.663 -8.535 1.00 86.75 86 LEU A C 1
ATOM 654 O O . LEU A 1 86 ? 0.841 5.582 -7.701 1.00 86.75 86 LEU A O 1
ATOM 658 N N . ALA A 1 87 ? 2.599 6.689 -8.560 1.00 85.00 87 ALA A N 1
ATOM 659 C CA . ALA A 1 87 ? 2.549 7.794 -7.606 1.00 85.00 87 ALA A CA 1
ATOM 660 C C . ALA A 1 87 ? 1.243 8.601 -7.720 1.00 85.00 87 ALA A C 1
ATOM 662 O O . ALA A 1 87 ? 0.616 8.900 -6.703 1.00 85.00 87 ALA A O 1
ATOM 663 N N . LEU A 1 88 ? 0.788 8.892 -8.944 1.00 86.62 88 LEU A N 1
ATOM 664 C CA . LEU A 1 88 ? -0.483 9.582 -9.193 1.00 86.62 88 LEU A CA 1
ATOM 665 C C . LEU A 1 88 ? -1.682 8.790 -8.655 1.00 86.62 88 LEU A C 1
ATOM 667 O O . LEU A 1 88 ? -2.548 9.360 -7.990 1.00 86.62 88 LEU A O 1
ATOM 671 N N . ARG A 1 89 ? -1.690 7.466 -8.854 1.00 85.25 89 ARG A N 1
ATOM 672 C CA . ARG A 1 89 ? -2.732 6.582 -8.311 1.00 85.25 89 ARG A CA 1
ATOM 673 C C . ARG A 1 89 ? -2.769 6.612 -6.781 1.00 85.25 89 ARG A C 1
ATOM 675 O O . ARG A 1 89 ? -3.848 6.672 -6.198 1.00 85.25 89 ARG A O 1
ATOM 682 N N . LEU A 1 90 ? -1.607 6.591 -6.126 1.00 81.06 90 LEU A N 1
ATOM 683 C CA . LEU A 1 90 ? -1.509 6.664 -4.662 1.00 81.06 90 LEU A CA 1
ATOM 684 C C . LEU A 1 90 ? -1.887 8.047 -4.104 1.00 81.06 90 LEU A C 1
ATOM 686 O O . LEU A 1 90 ? -2.348 8.142 -2.968 1.00 81.06 90 LEU A O 1
ATOM 690 N N . ALA A 1 91 ? -1.746 9.114 -4.894 1.00 83.88 91 ALA A N 1
ATOM 691 C CA . ALA A 1 91 ? -2.158 10.461 -4.502 1.00 83.88 91 ALA A CA 1
ATOM 692 C C . ALA A 1 91 ? -3.691 10.641 -4.434 1.00 83.88 91 ALA A C 1
ATOM 694 O O . ALA A 1 91 ? -4.158 11.657 -3.916 1.00 83.88 91 ALA A O 1
ATOM 695 N N . GLY A 1 92 ? -4.478 9.670 -4.915 1.00 69.25 92 GLY A N 1
ATOM 696 C CA . GLY A 1 92 ? -5.942 9.712 -4.854 1.00 69.25 92 GLY A CA 1
ATOM 697 C C . GLY A 1 92 ? -6.583 10.665 -5.866 1.00 69.25 92 GLY A C 1
ATOM 698 O O . GLY A 1 92 ? -7.732 11.055 -5.683 1.00 69.25 92 GLY A O 1
ATOM 699 N N . ARG A 1 93 ? -5.856 11.056 -6.922 1.00 54.16 93 ARG A N 1
ATOM 700 C CA . ARG A 1 93 ? -6.451 11.669 -8.115 1.00 54.16 93 ARG A CA 1
ATOM 701 C C . ARG A 1 93 ? -6.732 10.567 -9.127 1.00 54.16 93 ARG A C 1
ATOM 703 O O . ARG A 1 93 ? -5.804 10.084 -9.772 1.00 54.16 93 ARG A O 1
ATOM 710 N N . HIS A 1 94 ? -7.998 10.194 -9.252 1.00 46.97 94 HIS A N 1
ATOM 711 C CA . HIS A 1 94 ? -8.515 9.554 -10.450 1.00 46.97 94 HIS A CA 1
ATOM 712 C C . HIS A 1 94 ? -9.920 10.055 -10.741 1.00 46.97 94 HIS A C 1
ATOM 714 O O . HIS A 1 94 ? -10.645 10.327 -9.758 1.00 46.97 94 HIS A O 1
#

Sequence (94 aa):
LLVLGALANETRTLASLCAARDTGQALPAVFKAERIFEPRRQQALDRALGRLSQGGLRAALMHAARIDRMIKGLASGDVWDEFLQLALRLAGRH

Foldseek 3Di:
DVVLVVQLLVLVLLLQLLVCVVVVHDSVVSCVVVVNDDPVVSVVSVVLSVQDHNVLSVVLNVLSVQLVCVVVVNDDDDSVVSVVVSVCSSVNDD

pLDDT: mean 83.47, std 6.59, range [46.97, 89.75]

Secondary structure (DSSP, 8-state):
-HHHHHHHHHHHHHHHHHHHHHTT--HHHHHHHTT---HHHHHHHHHHHTT--HHHHHHHHHHHHHHHHHHTTSS-S-HHHHHHHHHHHHTT--